Protein AF-A0A2N9MBF8-F1 (afdb_monomer_lite)

Foldseek 3Di:
DKFWAAKDFLVPDAAFDKGKTFACAFAADPVRHGPGHGRWIWMWTWRGWAFDPDPQTKIKTKIATAFTDDPNDTFGKFWAAPVVVVVVVPPDDDPPPDQDPVSGSIDIDMATDDRGMRHGGDDDDINMDTD

pLDDT: mean 77.76, std 14.51, range [37.88, 94.19]

Secondary structure (DSSP, 8-state):
-EEESS-EETTT--TT-EEEEEESS-EE-TTS-EEE-TT-EEEEEEEEEEEE-SSSPEEEEEEEEEEEEETTEEEEEEEE--HHHHHHTTTS--------TT-TT-EEEEEESTT-EE-TT-EE--EEEE-

Sequence (131 aa):
MFELTPPIAADTAAGGDPFAGRLATAIRDRKGKVVAPAHAPVEGRLLRVEVRRTAPLAATLVLKLRTVEIGGVPVPLTADRDWRKLLSQRKGQVEIPMSFPWERNSGVFRVQGEHAVMKAGSQSDWITEAQ

Radius of gyration: 14.96 Å; chains: 1; bounding box: 35×33×42 Å

Structure (mmCIF, N/CA/C/O backbone):
data_AF-A0A2N9MBF8-F1
#
_entry.id   AF-A0A2N9MBF8-F1
#
loop_
_atom_site.group_PDB
_atom_site.id
_atom_site.type_symbol
_atom_site.label_atom_id
_atom_site.label_alt_id
_atom_site.label_comp_id
_atom_site.label_asym_id
_atom_site.label_entity_id
_atom_site.label_seq_id
_atom_site.pdbx_PDB_ins_code
_atom_site.Cartn_x
_atom_site.Cartn_y
_atom_site.Cartn_z
_atom_site.occupancy
_atom_site.B_iso_or_equiv
_atom_site.auth_seq_id
_atom_site.auth_comp_id
_atom_site.auth_asym_id
_atom_site.auth_atom_id
_atom_site.pdbx_PDB_model_num
ATOM 1 N N . MET A 1 1 ? -4.258 9.805 4.938 1.00 71.81 1 MET A N 1
ATOM 2 C CA . MET A 1 1 ? -2.955 9.745 4.241 1.00 71.81 1 MET A CA 1
ATOM 3 C C . MET A 1 1 ? -2.246 8.455 4.631 1.00 71.81 1 MET A C 1
ATOM 5 O O . MET A 1 1 ? -2.272 8.104 5.806 1.00 71.81 1 MET A O 1
ATOM 9 N N . PHE A 1 2 ? -1.688 7.729 3.663 1.00 81.31 2 PHE A N 1
ATOM 10 C CA . PHE A 1 2 ? -0.989 6.447 3.849 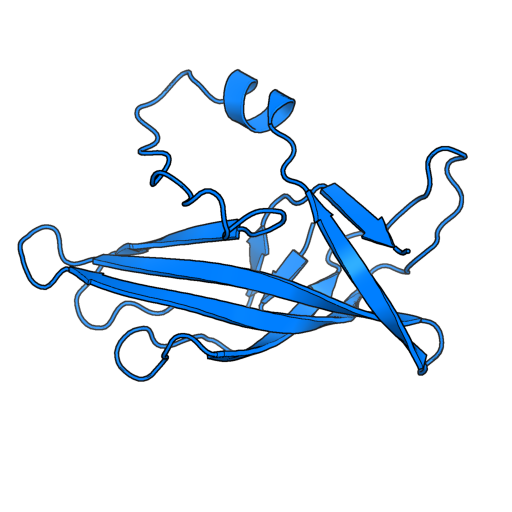1.00 81.31 2 PHE A CA 1
ATOM 11 C C . PHE A 1 2 ? 0.499 6.614 3.538 1.00 81.31 2 PHE A C 1
ATOM 13 O O . PHE A 1 2 ? 0.846 7.357 2.618 1.00 81.31 2 PHE A O 1
ATOM 20 N N . GLU A 1 3 ? 1.348 5.909 4.278 1.00 86.81 3 GLU A N 1
ATOM 21 C CA . GLU A 1 3 ? 2.798 5.890 4.117 1.00 86.81 3 GLU A CA 1
ATOM 22 C C . GLU A 1 3 ? 3.295 4.453 3.941 1.00 86.81 3 GLU A C 1
ATOM 24 O O . GLU A 1 3 ? 3.016 3.585 4.768 1.00 86.81 3 GLU A O 1
ATOM 29 N N . LEU A 1 4 ? 4.043 4.207 2.867 1.00 88.44 4 LEU A N 1
ATOM 30 C CA . LEU A 1 4 ? 4.637 2.904 2.579 1.00 88.44 4 LEU A CA 1
ATOM 31 C C . LEU A 1 4 ? 5.787 2.595 3.558 1.00 88.44 4 LEU A C 1
ATOM 33 O O . LEU A 1 4 ? 6.641 3.456 3.770 1.00 88.44 4 LEU A O 1
ATOM 37 N N . THR A 1 5 ? 5.848 1.382 4.120 1.00 89.81 5 THR A N 1
ATOM 38 C CA . THR A 1 5 ? 6.913 0.995 5.067 1.00 89.81 5 THR A CA 1
ATOM 39 C C . THR A 1 5 ? 8.087 0.290 4.366 1.00 89.81 5 THR A C 1
ATOM 41 O O . THR A 1 5 ? 9.138 0.921 4.269 1.00 89.81 5 THR A O 1
ATOM 44 N N . PRO A 1 6 ? 7.980 -0.936 3.810 1.00 89.94 6 PRO A N 1
ATOM 45 C CA . PRO A 1 6 ? 9.002 -1.464 2.905 1.00 89.94 6 PRO A CA 1
ATOM 46 C C . PRO A 1 6 ? 8.987 -0.779 1.534 1.00 89.94 6 PRO A C 1
ATOM 48 O O . PRO A 1 6 ? 7.910 -0.507 1.007 1.00 89.94 6 PRO A O 1
ATOM 51 N N . PRO A 1 7 ? 10.148 -0.565 0.893 1.00 90.56 7 PRO A N 1
ATOM 52 C CA . PRO A 1 7 ? 10.173 -0.158 -0.506 1.00 90.56 7 PRO A CA 1
ATOM 53 C C . PRO A 1 7 ? 9.606 -1.258 -1.419 1.00 90.56 7 PRO A C 1
ATOM 55 O O . PRO A 1 7 ? 9.715 -2.445 -1.118 1.00 90.56 7 PRO A O 1
ATOM 58 N N . ILE A 1 8 ? 9.060 -0.861 -2.569 1.00 89.75 8 ILE A N 1
ATOM 59 C CA . ILE A 1 8 ? 8.608 -1.777 -3.625 1.00 89.75 8 ILE A CA 1
ATOM 60 C C . ILE A 1 8 ? 9.505 -1.580 -4.847 1.00 89.75 8 ILE A C 1
ATOM 62 O O . ILE A 1 8 ? 9.472 -0.519 -5.476 1.00 89.75 8 ILE A O 1
ATOM 66 N N . ALA A 1 9 ? 10.295 -2.598 -5.186 1.00 92.06 9 ALA A N 1
ATOM 67 C CA . ALA A 1 9 ? 11.093 -2.625 -6.408 1.00 92.06 9 ALA A CA 1
ATOM 68 C C . ALA A 1 9 ? 10.243 -3.145 -7.574 1.00 92.06 9 ALA A C 1
ATOM 70 O O . ALA A 1 9 ? 9.790 -4.288 -7.556 1.00 92.06 9 ALA A O 1
ATOM 71 N N . ALA A 1 10 ? 10.011 -2.309 -8.588 1.00 87.50 10 ALA A N 1
ATOM 72 C CA . ALA A 1 10 ? 9.090 -2.636 -9.676 1.00 87.50 10 ALA A CA 1
ATOM 73 C C . ALA A 1 10 ? 9.593 -3.755 -10.603 1.00 87.50 10 ALA A C 1
ATOM 75 O O . ALA A 1 10 ? 8.789 -4.363 -11.299 1.00 87.50 10 ALA A O 1
ATOM 76 N N . ASP A 1 11 ? 10.896 -4.039 -10.610 1.00 87.50 11 ASP A N 1
ATOM 77 C CA . ASP A 1 11 ? 11.468 -5.105 -11.443 1.00 87.50 11 ASP A CA 1
ATOM 78 C C . ASP A 1 11 ? 11.202 -6.505 -10.899 1.00 87.50 11 ASP A C 1
ATOM 80 O O . ASP A 1 11 ? 11.219 -7.476 -11.653 1.00 87.50 11 ASP A O 1
ATOM 84 N N . THR A 1 12 ? 11.000 -6.611 -9.586 1.00 90.31 12 THR A N 1
ATOM 85 C CA . THR A 1 12 ? 10.789 -7.887 -8.897 1.00 90.31 12 THR A CA 1
ATOM 86 C C . THR A 1 12 ? 9.355 -8.050 -8.421 1.00 90.31 12 THR A C 1
ATOM 88 O O . THR A 1 12 ? 8.920 -9.175 -8.208 1.00 90.31 12 THR A O 1
ATOM 91 N N . ALA A 1 13 ? 8.636 -6.944 -8.228 1.00 91.06 13 ALA A N 1
ATOM 92 C CA . ALA A 1 13 ? 7.253 -6.965 -7.787 1.00 91.06 13 ALA A CA 1
ATOM 93 C C . ALA A 1 13 ? 6.303 -7.393 -8.913 1.00 91.06 13 ALA A C 1
ATOM 95 O O . ALA A 1 13 ? 6.463 -7.019 -10.076 1.00 91.06 13 ALA A O 1
ATOM 96 N N . ALA A 1 14 ? 5.251 -8.108 -8.541 1.00 90.94 14 ALA A N 1
ATOM 97 C CA . ALA A 1 14 ? 4.202 -8.572 -9.429 1.00 90.94 14 ALA A CA 1
ATOM 98 C C . ALA A 1 14 ? 2.803 -8.247 -8.885 1.00 90.94 14 ALA A C 1
ATOM 100 O O . ALA A 1 14 ? 2.593 -7.919 -7.714 1.00 90.94 14 ALA A O 1
ATOM 101 N N . GLY A 1 15 ? 1.802 -8.341 -9.765 1.00 89.31 15 GLY A N 1
ATOM 102 C CA . GLY A 1 15 ? 0.406 -8.312 -9.340 1.00 89.31 15 GLY A CA 1
ATOM 103 C C . GLY A 1 15 ? 0.114 -9.480 -8.393 1.00 89.31 15 GLY A C 1
ATOM 104 O O . GLY A 1 15 ? 0.399 -10.630 -8.708 1.00 89.31 15 GLY A O 1
ATOM 105 N N . GLY A 1 16 ? -0.474 -9.176 -7.241 1.00 89.88 16 GLY A N 1
ATOM 106 C CA . GLY A 1 16 ? -0.781 -10.117 -6.168 1.00 89.88 16 GLY A CA 1
ATOM 107 C C . GLY A 1 16 ? 0.130 -9.986 -4.950 1.00 89.88 16 GLY A C 1
ATOM 108 O O . GLY A 1 16 ? -0.303 -10.386 -3.861 1.00 89.88 16 GLY A O 1
ATOM 109 N N . ASP A 1 17 ? 1.318 -9.396 -5.106 1.00 93.06 17 ASP A N 1
ATOM 110 C CA . ASP A 1 17 ? 2.309 -9.276 -4.037 1.00 93.06 17 ASP A CA 1
ATOM 111 C C . ASP A 1 17 ? 1.777 -8.451 -2.859 1.00 93.06 17 ASP A C 1
ATOM 113 O O . ASP A 1 17 ? 1.059 -7.461 -3.063 1.00 93.06 17 ASP A O 1
ATOM 117 N N . PRO A 1 18 ? 2.095 -8.841 -1.613 1.00 94.19 18 PRO A N 1
ATOM 118 C CA . PRO A 1 18 ? 1.745 -8.054 -0.446 1.00 94.19 18 PRO A CA 1
ATOM 119 C C . PRO A 1 18 ? 2.616 -6.798 -0.359 1.00 94.19 18 PRO A C 1
ATOM 121 O O . PRO A 1 18 ? 3.785 -6.795 -0.735 1.00 94.19 18 PRO A O 1
ATOM 124 N N . PHE A 1 19 ? 2.056 -5.736 0.209 1.00 92.56 19 PHE A N 1
ATOM 125 C CA . PHE A 1 19 ? 2.840 -4.611 0.705 1.00 92.56 19 PHE A CA 1
ATOM 126 C C . PHE A 1 19 ? 2.322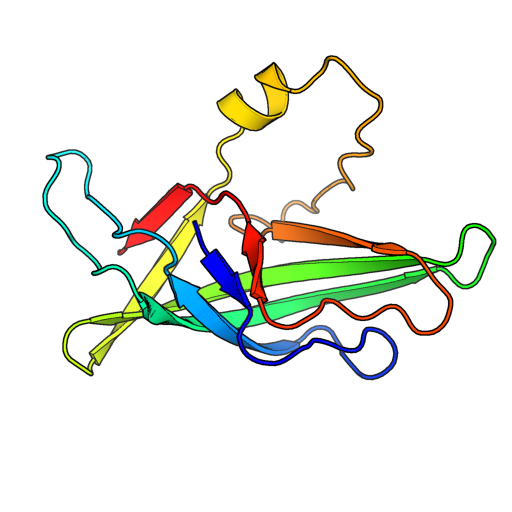 -4.180 2.071 1.00 92.56 19 PHE A C 1
ATOM 128 O O . PHE A 1 19 ? 1.153 -4.387 2.406 1.00 92.56 19 PHE A O 1
ATOM 135 N N . ALA A 1 20 ? 3.202 -3.544 2.833 1.00 93.12 20 ALA A N 1
ATOM 136 C CA . ALA A 1 20 ? 2.881 -2.987 4.132 1.00 93.12 20 ALA A CA 1
ATOM 137 C C . ALA A 1 20 ? 3.060 -1.470 4.123 1.00 93.12 20 ALA A C 1
ATOM 139 O O . ALA A 1 20 ? 3.859 -0.900 3.375 1.00 93.12 20 ALA A O 1
ATOM 140 N N . GLY A 1 21 ? 2.303 -0.813 4.983 1.00 90.94 21 GLY A N 1
ATOM 141 C CA . GLY A 1 21 ? 2.483 0.587 5.295 1.00 90.94 21 GLY A CA 1
ATOM 142 C C . GLY A 1 21 ? 1.834 0.938 6.612 1.00 90.94 21 GLY A C 1
ATOM 143 O O . GLY A 1 21 ? 1.539 0.081 7.444 1.00 90.94 21 GLY A O 1
ATOM 144 N N . ARG A 1 22 ? 1.615 2.229 6.800 1.00 90.75 22 ARG A N 1
ATOM 145 C CA . ARG A 1 22 ? 0.955 2.768 7.979 1.00 90.75 22 ARG A CA 1
ATOM 146 C C . ARG A 1 22 ? 0.115 3.975 7.622 1.00 90.75 22 ARG A C 1
ATOM 148 O O . ARG A 1 22 ? 0.385 4.687 6.653 1.00 90.75 22 ARG A O 1
ATOM 155 N N . LEU A 1 23 ? -0.892 4.247 8.436 1.00 87.25 23 LEU A N 1
ATOM 156 C CA . LEU A 1 23 ? -1.630 5.496 8.340 1.00 87.25 23 LEU A CA 1
ATOM 157 C C . LEU A 1 23 ? -0.737 6.661 8.778 1.00 87.25 23 LEU A C 1
ATOM 159 O O . LEU A 1 23 ? -0.259 6.693 9.903 1.00 87.25 23 LEU A O 1
ATOM 163 N N . ALA A 1 24 ? -0.529 7.657 7.926 1.00 83.69 24 ALA A N 1
ATOM 164 C CA . ALA A 1 24 ? 0.117 8.905 8.334 1.00 83.69 24 ALA A CA 1
ATOM 165 C C . ALA A 1 24 ? -0.841 9.793 9.152 1.00 83.69 24 ALA A C 1
ATOM 167 O O . ALA A 1 24 ? -0.412 10.588 9.981 1.00 83.69 24 ALA A O 1
ATOM 168 N N . THR A 1 25 ? -2.153 9.644 8.946 1.00 82.75 25 THR A N 1
ATOM 169 C CA . THR A 1 25 ? -3.200 10.393 9.657 1.00 82.75 25 THR A CA 1
ATOM 170 C C . THR A 1 25 ? -4.311 9.457 10.111 1.00 82.75 25 THR A C 1
ATOM 172 O O . THR A 1 25 ? -4.645 8.518 9.392 1.00 82.75 25 THR A O 1
ATOM 175 N N . ALA A 1 26 ? -4.940 9.756 11.248 1.00 82.69 26 ALA A N 1
ATOM 176 C CA . ALA A 1 26 ? -6.087 8.993 11.731 1.00 82.69 26 ALA A CA 1
ATOM 177 C C . ALA A 1 26 ? -7.246 9.002 10.719 1.00 82.69 26 ALA A C 1
ATOM 179 O O . ALA A 1 26 ? -7.539 10.037 10.111 1.00 82.69 26 ALA A O 1
ATOM 180 N N . ILE A 1 27 ? -7.924 7.864 10.580 1.00 77.75 27 ILE A N 1
ATOM 181 C CA . ILE A 1 27 ? -9.172 7.749 9.826 1.00 77.75 27 ILE A CA 1
ATOM 182 C C . ILE A 1 27 ? -10.317 8.124 10.748 1.00 77.75 27 ILE A C 1
ATOM 184 O O . ILE A 1 27 ? -10.393 7.656 11.887 1.00 77.75 27 ILE A O 1
ATOM 188 N N . ARG A 1 28 ? -11.224 8.954 10.241 1.00 76.56 28 ARG A N 1
ATOM 189 C CA . ARG A 1 28 ? -12.437 9.356 10.946 1.00 76.56 28 ARG A CA 1
ATOM 190 C C . ARG A 1 28 ? -13.658 8.959 10.129 1.00 76.56 28 ARG A C 1
ATOM 192 O O . ARG A 1 28 ? -13.622 9.054 8.906 1.00 76.56 28 ARG A O 1
ATOM 199 N N . ASP A 1 29 ? -14.714 8.520 10.803 1.00 70.81 29 ASP A N 1
ATOM 200 C CA . ASP A 1 29 ? -16.007 8.287 10.166 1.00 70.81 29 ASP A CA 1
ATOM 201 C C . ASP A 1 29 ? -16.696 9.614 9.790 1.00 70.81 29 ASP A C 1
ATOM 203 O O . ASP A 1 29 ? -16.226 10.714 10.098 1.00 70.81 29 ASP A O 1
ATOM 207 N N . ARG A 1 30 ? -17.872 9.516 9.160 1.00 69.56 30 ARG A N 1
ATOM 208 C CA . ARG A 1 30 ? -18.693 10.680 8.788 1.00 69.56 30 ARG A CA 1
ATOM 209 C C . ARG A 1 30 ? -19.160 11.515 9.990 1.00 69.56 30 ARG A C 1
ATOM 211 O O . ARG A 1 30 ? -19.518 12.676 9.815 1.00 69.56 30 ARG A O 1
ATOM 218 N N . LYS A 1 31 ? -19.168 10.943 11.198 1.00 75.06 31 LYS A N 1
ATOM 219 C CA . LYS A 1 31 ? -19.512 11.619 12.458 1.00 75.06 31 LYS A CA 1
ATOM 220 C C . LYS A 1 31 ? -18.282 12.254 13.124 1.00 75.06 31 LYS A C 1
ATOM 222 O O . LYS A 1 31 ? -18.413 12.856 14.185 1.00 75.06 31 LYS A O 1
ATOM 227 N N . GLY A 1 32 ? -17.099 12.139 12.514 1.00 72.12 32 GLY A N 1
ATOM 228 C CA . GLY A 1 32 ? -15.837 12.660 13.033 1.00 72.12 32 GLY A CA 1
ATOM 229 C C . GLY A 1 32 ? -15.176 11.773 14.092 1.00 72.12 32 GLY A C 1
ATOM 230 O O . GLY A 1 32 ? -14.126 12.149 14.616 1.00 72.12 32 GLY A O 1
ATOM 231 N N . LYS A 1 33 ? -15.741 10.600 14.401 1.00 77.12 33 LYS A N 1
ATOM 232 C CA . LYS A 1 33 ? -15.161 9.644 15.349 1.00 77.12 33 LYS A CA 1
ATOM 233 C C . LYS A 1 33 ? -13.947 8.979 14.712 1.00 77.12 33 LYS A C 1
ATOM 235 O O . LYS A 1 33 ? -14.019 8.511 13.580 1.00 77.12 33 LYS A O 1
ATOM 240 N N . VAL A 1 34 ? -12.838 8.905 15.446 1.00 80.38 34 VAL A N 1
ATOM 241 C CA . VAL A 1 34 ? -11.653 8.159 15.002 1.00 80.38 34 VAL A CA 1
ATOM 242 C C . VAL A 1 34 ? -11.995 6.671 14.947 1.00 80.38 34 VAL A C 1
ATOM 244 O O . VAL A 1 34 ? -12.328 6.077 15.971 1.00 80.38 34 VAL A O 1
ATOM 247 N N . VAL A 1 35 ? -11.921 6.091 13.750 1.00 80.94 35 VAL A N 1
ATOM 248 C CA . VAL A 1 35 ? -12.144 4.657 13.508 1.00 80.94 35 VAL A CA 1
ATOM 249 C C . VAL A 1 35 ? -10.834 3.891 13.383 1.00 80.94 35 VAL A C 1
ATOM 251 O O . VAL A 1 35 ? -10.771 2.750 13.812 1.00 80.94 35 VAL A O 1
ATOM 254 N N . ALA A 1 36 ? -9.768 4.528 12.891 1.00 84.06 36 ALA A N 1
ATOM 255 C CA . ALA A 1 36 ? -8.419 3.971 12.922 1.00 84.06 36 ALA A CA 1
ATOM 256 C C . ALA A 1 36 ? -7.415 5.059 13.330 1.00 84.06 36 ALA A C 1
ATOM 258 O O . ALA A 1 36 ? -7.478 6.173 12.794 1.00 84.06 36 ALA A O 1
ATOM 259 N N . PRO A 1 37 ? -6.505 4.788 14.279 1.00 87.81 37 PRO A N 1
ATOM 260 C CA . PRO A 1 37 ? -5.562 5.790 14.756 1.00 87.81 37 PRO A CA 1
ATOM 261 C C . PRO A 1 37 ? -4.500 6.126 13.701 1.00 87.81 37 PRO A C 1
ATOM 263 O O . PRO A 1 37 ? -4.253 5.373 12.760 1.00 87.81 37 PRO A O 1
ATOM 266 N N . ALA A 1 38 ? -3.841 7.274 13.868 1.00 88.19 38 ALA A N 1
ATOM 267 C CA . ALA A 1 38 ? -2.620 7.548 13.119 1.00 88.19 38 ALA A CA 1
ATOM 268 C C . ALA A 1 38 ? -1.552 6.500 13.472 1.00 88.19 38 ALA A C 1
ATOM 270 O O . ALA A 1 38 ? -1.546 5.951 14.571 1.00 88.19 38 ALA A O 1
ATOM 271 N N . HIS A 1 39 ? -0.658 6.233 12.529 1.00 90.62 39 HIS A N 1
ATOM 272 C CA . HIS A 1 39 ? 0.391 5.214 12.582 1.00 90.62 39 HIS A CA 1
ATOM 273 C C . HIS A 1 39 ? -0.096 3.766 12.675 1.00 90.62 39 HIS A C 1
ATOM 275 O O . HIS A 1 39 ? 0.742 2.875 12.793 1.00 90.62 39 HIS A O 1
ATOM 281 N N . ALA A 1 40 ? -1.405 3.515 12.555 1.00 90.31 40 ALA A N 1
ATOM 282 C CA . ALA A 1 40 ? -1.924 2.156 12.485 1.00 90.31 40 ALA A CA 1
ATOM 283 C C . ALA A 1 40 ? -1.285 1.397 11.308 1.00 90.31 40 ALA A C 1
ATOM 285 O O . ALA A 1 40 ? -1.252 1.950 10.197 1.00 90.31 40 ALA A O 1
ATOM 286 N N . PRO A 1 41 ? -0.792 0.166 11.529 1.00 92.81 41 PRO A N 1
ATOM 287 C CA . PRO A 1 41 ? -0.329 -0.712 10.464 1.00 92.81 41 PRO A CA 1
ATOM 288 C C . PRO A 1 41 ? -1.425 -0.959 9.432 1.00 92.81 41 PRO A C 1
ATOM 290 O O . PRO A 1 41 ? -2.598 -1.119 9.769 1.00 92.81 41 PRO A O 1
ATOM 293 N N . VAL A 1 42 ? -1.035 -0.970 8.164 1.00 91.12 42 VAL A N 1
ATOM 294 C CA . VAL A 1 42 ? -1.926 -1.219 7.035 1.00 91.12 42 VAL A CA 1
ATOM 295 C C . VAL A 1 42 ? -1.276 -2.240 6.125 1.00 91.12 42 VAL A C 1
ATOM 297 O O . VAL A 1 42 ? -0.119 -2.081 5.735 1.00 91.12 42 VAL A O 1
ATOM 300 N N . GLU A 1 43 ? -2.047 -3.240 5.723 1.00 93.50 43 GLU A N 1
ATOM 301 C CA . GLU A 1 43 ? -1.632 -4.201 4.712 1.00 93.50 43 GLU A CA 1
ATOM 302 C C . GLU A 1 43 ? -2.424 -3.998 3.426 1.00 93.50 43 GLU A C 1
ATOM 304 O O . GLU A 1 43 ? -3.596 -3.597 3.412 1.00 93.50 43 GLU A O 1
ATOM 309 N N . GLY A 1 44 ? -1.775 -4.297 2.310 1.00 92.06 44 GLY A N 1
ATOM 310 C CA . GLY A 1 44 ? -2.375 -4.221 0.996 1.00 92.06 44 GLY A CA 1
ATOM 311 C C . GLY A 1 44 ? -1.764 -5.219 0.031 1.00 92.06 44 GLY A C 1
ATOM 312 O O . GLY A 1 44 ? -0.890 -6.014 0.374 1.00 92.06 44 GLY A O 1
ATOM 313 N N . ARG A 1 45 ? -2.260 -5.188 -1.204 1.00 94.00 45 ARG A N 1
ATOM 314 C CA . ARG A 1 45 ? -1.697 -5.960 -2.310 1.00 94.00 45 ARG A CA 1
ATOM 315 C C . ARG A 1 45 ? -1.536 -5.120 -3.557 1.00 94.00 45 ARG A C 1
ATOM 317 O O . ARG A 1 45 ? -2.386 -4.276 -3.859 1.00 94.00 45 ARG A O 1
ATOM 324 N N . LEU A 1 46 ? -0.471 -5.389 -4.298 1.00 91.50 46 LEU A N 1
ATOM 325 C CA . LEU A 1 46 ? -0.324 -4.896 -5.654 1.00 91.50 46 LEU A CA 1
ATOM 326 C C . LEU A 1 46 ? -1.395 -5.559 -6.523 1.00 91.50 46 LEU A C 1
ATOM 328 O O . LEU A 1 46 ? -1.546 -6.774 -6.528 1.00 91.50 46 LEU A O 1
ATOM 332 N N . LEU A 1 47 ? -2.186 -4.766 -7.233 1.00 90.25 47 LEU A N 1
ATOM 333 C CA . LEU A 1 47 ? -3.103 -5.263 -8.257 1.00 90.25 47 LEU A CA 1
ATOM 334 C C . LEU A 1 47 ? -2.391 -5.409 -9.596 1.00 90.25 47 LEU A C 1
ATOM 336 O O . LEU A 1 47 ? -2.700 -6.317 -10.361 1.00 90.25 47 LEU A O 1
ATOM 340 N N . ARG A 1 48 ? -1.447 -4.508 -9.874 1.00 88.94 48 ARG A N 1
ATOM 341 C CA . ARG A 1 48 ? -0.712 -4.463 -11.132 1.00 88.94 48 ARG A CA 1
ATOM 342 C C . ARG A 1 48 ? 0.645 -3.804 -10.945 1.00 88.94 48 ARG A C 1
ATOM 344 O O . ARG A 1 48 ? 0.771 -2.818 -10.220 1.00 88.94 48 ARG A O 1
ATOM 351 N N . VAL A 1 49 ? 1.619 -4.341 -11.666 1.00 88.94 49 VAL A N 1
ATOM 352 C CA . VAL A 1 49 ? 2.939 -3.757 -11.889 1.00 88.94 49 VAL A CA 1
ATOM 353 C C . VAL A 1 49 ? 3.154 -3.743 -13.396 1.00 88.94 49 VAL A C 1
ATOM 355 O O . VAL A 1 49 ? 3.064 -4.779 -14.046 1.00 88.94 49 VAL A O 1
ATOM 358 N N . GLU A 1 50 ? 3.372 -2.566 -13.967 1.00 88.31 50 GLU A N 1
ATOM 359 C CA . GLU A 1 50 ? 3.631 -2.393 -15.396 1.00 88.31 50 GLU A CA 1
ATOM 360 C C . GLU A 1 50 ? 4.940 -1.635 -15.566 1.00 88.31 50 GLU A C 1
ATOM 362 O O . GLU A 1 50 ? 5.012 -0.448 -15.255 1.00 88.31 50 GLU A O 1
ATOM 367 N N . VAL A 1 51 ? 5.970 -2.312 -16.068 1.00 86.69 51 VAL A N 1
ATOM 368 C CA . VAL A 1 51 ? 7.277 -1.707 -16.333 1.00 86.69 51 VAL A CA 1
ATOM 369 C C . VAL A 1 51 ? 7.361 -1.321 -17.806 1.00 86.69 51 VAL A C 1
ATOM 371 O O . VAL A 1 51 ? 7.305 -2.169 -18.696 1.00 86.69 51 VAL A O 1
ATOM 374 N N . ARG A 1 52 ? 7.529 -0.028 -18.078 1.00 82.69 52 ARG A N 1
ATOM 375 C CA . ARG A 1 52 ? 7.838 0.503 -19.404 1.00 82.69 52 ARG A CA 1
ATOM 376 C C . ARG A 1 52 ? 9.342 0.526 -19.599 1.00 82.69 52 ARG A C 1
ATOM 378 O O . ARG A 1 52 ? 10.051 1.303 -18.966 1.00 82.69 52 ARG A O 1
ATOM 385 N N . ARG A 1 53 ? 9.801 -0.318 -20.521 1.00 82.25 53 ARG A N 1
ATOM 386 C CA . ARG A 1 53 ? 11.209 -0.421 -20.935 1.00 82.25 53 ARG A CA 1
ATOM 387 C C . ARG A 1 53 ? 11.566 0.471 -22.128 1.00 82.25 53 ARG A C 1
ATOM 389 O O . AR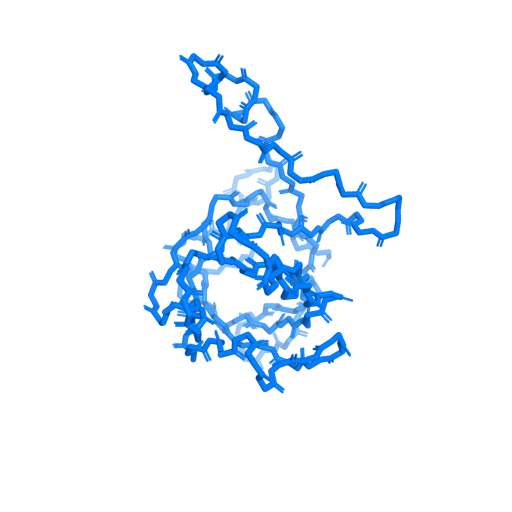G A 1 53 ? 12.707 0.491 -22.566 1.00 82.25 53 ARG A O 1
ATOM 396 N N . THR A 1 54 ? 10.597 1.214 -22.654 1.00 79.31 54 THR A N 1
ATOM 397 C CA . THR A 1 54 ? 10.794 2.223 -23.702 1.00 79.31 54 THR A CA 1
ATOM 398 C C . THR A 1 54 ? 10.785 3.614 -23.088 1.00 79.31 54 THR A C 1
ATOM 400 O O . THR A 1 54 ? 9.969 3.877 -22.205 1.00 79.31 54 THR A O 1
ATOM 403 N N . ALA A 1 55 ? 11.645 4.510 -23.575 1.00 78.25 55 ALA A N 1
ATOM 404 C CA . ALA A 1 55 ? 11.765 5.861 -23.041 1.00 78.25 55 ALA A CA 1
ATOM 405 C C . ALA A 1 55 ? 10.412 6.622 -23.051 1.00 78.25 55 ALA A C 1
ATOM 407 O O . ALA A 1 55 ? 9.718 6.606 -24.070 1.00 78.25 55 ALA A O 1
ATOM 408 N N . PRO A 1 56 ? 10.040 7.304 -21.948 1.00 74.25 56 PRO A N 1
ATOM 409 C CA . PRO A 1 56 ? 10.756 7.347 -20.673 1.00 74.25 56 PRO A CA 1
ATOM 410 C C . PRO A 1 56 ? 10.577 6.050 -19.863 1.00 74.25 56 PRO A C 1
ATOM 412 O O . PRO A 1 56 ? 9.451 5.586 -19.663 1.00 74.25 56 PRO A O 1
ATOM 415 N N . LEU A 1 57 ? 11.693 5.515 -19.352 1.00 83.69 57 LEU A N 1
ATOM 416 C CA . LEU A 1 57 ? 11.696 4.358 -18.455 1.00 83.69 57 LEU A CA 1
ATOM 417 C C . LEU A 1 57 ? 10.909 4.687 -17.187 1.00 83.69 57 LEU A C 1
ATOM 419 O O . LEU A 1 57 ? 11.186 5.675 -16.498 1.00 83.69 57 LEU A O 1
ATOM 423 N N . ALA A 1 58 ? 9.893 3.882 -16.906 1.00 84.56 58 ALA A N 1
ATOM 424 C CA . ALA A 1 58 ? 9.023 4.081 -15.759 1.00 84.56 58 ALA A CA 1
ATOM 425 C C . ALA A 1 58 ? 8.314 2.783 -15.393 1.00 84.56 58 ALA A C 1
ATOM 427 O O . ALA A 1 58 ? 8.083 1.938 -16.253 1.00 84.56 58 ALA A O 1
ATOM 428 N N . ALA A 1 59 ? 7.868 2.673 -14.149 1.00 86.00 59 ALA A N 1
ATOM 429 C CA . ALA A 1 59 ? 6.911 1.659 -13.750 1.00 86.00 59 ALA A CA 1
ATOM 430 C C . ALA A 1 59 ? 5.628 2.286 -13.204 1.00 86.00 59 ALA A C 1
ATOM 432 O O . ALA A 1 59 ? 5.642 3.340 -12.566 1.00 86.00 59 ALA A O 1
ATOM 433 N N . THR A 1 60 ? 4.509 1.622 -13.473 1.00 87.12 60 THR A N 1
ATOM 434 C CA . THR A 1 60 ? 3.203 1.922 -12.893 1.00 87.12 60 THR A CA 1
ATOM 435 C C . THR A 1 60 ? 2.858 0.833 -11.891 1.00 87.12 60 THR A C 1
ATOM 437 O O . THR A 1 60 ? 2.775 -0.340 -12.252 1.00 87.12 60 THR A O 1
ATOM 440 N N . LEU A 1 61 ? 2.647 1.225 -10.640 1.00 86.56 61 LEU A N 1
ATOM 441 C CA . LEU A 1 61 ? 2.251 0.351 -9.545 1.00 86.56 61 LEU A CA 1
ATOM 442 C C . LEU A 1 61 ? 0.812 0.671 -9.158 1.00 86.56 61 LEU A C 1
ATOM 444 O O . LEU A 1 61 ? 0.482 1.825 -8.882 1.00 86.56 61 LEU A O 1
ATOM 448 N N . VAL A 1 62 ? -0.045 -0.342 -9.120 1.00 87.94 62 VAL A N 1
ATOM 449 C CA . VAL A 1 62 ? -1.423 -0.214 -8.644 1.00 87.94 62 VAL A CA 1
ATOM 450 C C . VAL A 1 62 ? -1.533 -0.925 -7.314 1.00 87.94 62 VAL A C 1
ATOM 452 O O . VAL A 1 62 ? -1.406 -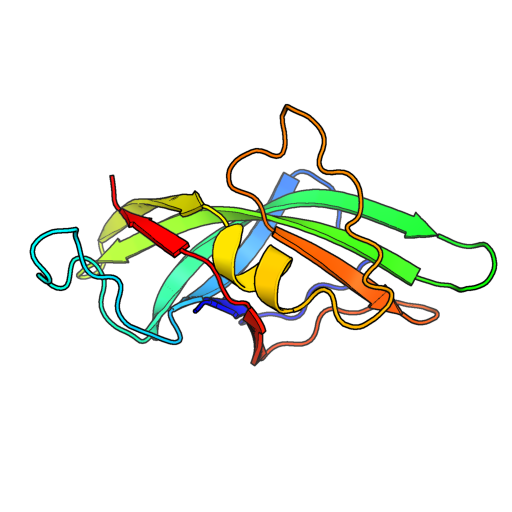2.142 -7.250 1.00 87.94 62 VAL A O 1
ATOM 455 N N . LEU A 1 63 ? -1.757 -0.170 -6.249 1.00 87.44 63 LEU A N 1
ATOM 456 C CA . LEU A 1 63 ? -1.802 -0.662 -4.878 1.00 87.44 63 LEU A CA 1
ATOM 457 C C . LEU A 1 63 ? -3.248 -0.660 -4.390 1.00 87.44 63 LEU A C 1
ATOM 459 O O . LEU A 1 63 ? -3.979 0.297 -4.630 1.00 87.44 63 LEU A O 1
ATOM 463 N N . LYS A 1 64 ? -3.665 -1.699 -3.667 1.00 88.81 64 LYS A N 1
ATOM 464 C CA . LYS A 1 64 ? -4.967 -1.757 -2.995 1.00 88.81 64 LYS A CA 1
ATOM 465 C C . LYS A 1 64 ? -4.787 -2.073 -1.520 1.00 88.81 64 LYS A C 1
ATOM 467 O O . LYS A 1 64 ? -4.254 -3.131 -1.186 1.00 88.81 64 LYS A O 1
ATOM 472 N N . LEU A 1 65 ? -5.256 -1.171 -0.658 1.00 88.50 65 LEU A N 1
ATOM 473 C CA . LEU A 1 65 ? -5.320 -1.424 0.782 1.00 88.50 65 LEU A CA 1
ATOM 474 C C . LEU A 1 65 ? -6.347 -2.533 1.055 1.00 88.50 65 LEU A C 1
ATOM 476 O O . LEU A 1 65 ? -7.346 -2.653 0.341 1.00 88.50 65 LEU A O 1
ATOM 480 N N . ARG A 1 66 ? -6.059 -3.380 2.042 1.00 90.06 66 ARG A N 1
ATOM 481 C CA . ARG A 1 66 ? -6.879 -4.540 2.415 1.00 90.06 66 ARG A CA 1
ATOM 482 C C . ARG A 1 66 ? -7.369 -4.413 3.843 1.00 90.06 66 ARG A C 1
ATOM 484 O O . ARG A 1 66 ? -8.564 -4.548 4.087 1.00 90.06 66 ARG A O 1
ATOM 491 N N . THR A 1 67 ? -6.449 -4.167 4.764 1.00 91.25 67 THR A N 1
ATOM 492 C CA . THR A 1 67 ? -6.723 -4.165 6.198 1.00 91.25 67 THR A CA 1
ATOM 493 C C . THR A 1 67 ? -5.960 -3.046 6.884 1.00 91.25 67 THR A C 1
ATOM 495 O O . THR A 1 67 ? -4.900 -2.617 6.429 1.00 91.25 67 THR A O 1
ATOM 498 N N . VAL A 1 68 ? -6.518 -2.576 7.991 1.00 91.31 68 VAL A N 1
ATOM 499 C CA . VAL A 1 68 ? -5.848 -1.718 8.965 1.00 91.31 68 VAL A CA 1
ATOM 500 C C . VAL A 1 68 ? -5.917 -2.392 10.324 1.00 91.31 68 VAL A C 1
ATOM 502 O O . VAL A 1 68 ? -6.953 -2.945 10.686 1.00 91.31 68 VAL A O 1
ATOM 505 N N . GLU A 1 69 ? -4.833 -2.354 11.085 1.00 91.50 69 GLU A N 1
ATOM 506 C CA . GLU A 1 69 ? -4.857 -2.847 12.456 1.00 91.50 69 GLU A CA 1
ATOM 507 C C . GLU A 1 69 ? -5.477 -1.820 13.406 1.00 91.50 69 GLU A C 1
ATOM 509 O O . GLU A 1 69 ? -5.038 -0.672 13.502 1.00 91.50 69 GLU A O 1
ATOM 514 N N . ILE A 1 70 ? -6.493 -2.245 14.154 1.00 88.94 70 ILE A N 1
ATOM 515 C CA . ILE A 1 70 ? -7.160 -1.451 15.185 1.00 88.94 70 ILE A CA 1
ATOM 516 C C . ILE A 1 70 ? -7.090 -2.241 16.487 1.00 88.94 70 ILE A C 1
ATOM 518 O O . ILE A 1 70 ? -7.679 -3.311 16.608 1.00 88.94 70 ILE A O 1
ATOM 522 N N . GLY A 1 71 ? -6.335 -1.732 17.465 1.00 86.50 71 GLY A N 1
ATOM 523 C CA . GLY A 1 71 ? -6.162 -2.417 18.752 1.00 86.50 71 GLY A CA 1
ATOM 524 C C . GLY A 1 71 ? -5.539 -3.814 18.629 1.00 86.50 71 GLY A C 1
ATOM 525 O O . GLY A 1 71 ? -5.895 -4.699 19.398 1.00 86.50 71 GLY A O 1
ATOM 526 N N . GLY A 1 72 ? -4.656 -4.025 17.644 1.00 87.88 72 GLY A N 1
ATOM 527 C CA . GLY A 1 72 ? -4.032 -5.325 17.357 1.00 87.88 72 GLY A CA 1
ATOM 528 C C . GLY A 1 72 ? -4.910 -6.297 16.561 1.00 87.88 72 GLY A C 1
ATOM 529 O O . GLY A 1 72 ? -4.521 -7.443 16.367 1.00 87.88 72 GLY A O 1
ATOM 530 N N . VAL A 1 73 ? -6.088 -5.862 16.100 1.00 89.69 73 VAL A N 1
ATOM 531 C CA . VAL A 1 73 ? -6.995 -6.675 15.280 1.00 89.69 73 VAL A CA 1
ATOM 532 C C . VAL A 1 73 ? -7.008 -6.146 13.843 1.00 89.69 73 VAL A C 1
ATOM 534 O O . VAL A 1 73 ? -7.253 -4.953 13.651 1.00 89.69 73 VAL A O 1
ATOM 537 N N . PRO A 1 74 ? -6.785 -6.991 12.819 1.00 89.38 74 PRO A N 1
ATOM 538 C CA . PRO A 1 74 ? -6.895 -6.576 11.427 1.00 89.38 74 PRO A CA 1
ATOM 539 C C . PRO A 1 74 ? -8.366 -6.379 11.042 1.00 89.38 74 PRO A C 1
ATOM 541 O O . PRO A 1 74 ? -9.173 -7.306 11.093 1.00 89.38 74 PRO A O 1
ATOM 544 N N . VAL A 1 75 ? -8.708 -5.164 10.621 1.00 88.88 75 VAL A N 1
ATOM 545 C CA . VAL A 1 75 ? -10.056 -4.773 10.195 1.00 88.88 75 VAL A CA 1
ATOM 546 C C . VAL A 1 75 ? -10.045 -4.442 8.702 1.00 88.88 75 VAL A C 1
ATOM 548 O O . VAL A 1 75 ? -9.128 -3.747 8.253 1.00 88.88 75 VAL A O 1
ATOM 551 N N . PRO A 1 76 ? -11.028 -4.911 7.906 1.00 87.75 76 PRO A N 1
ATOM 552 C CA . PRO A 1 76 ? -11.126 -4.568 6.492 1.00 87.75 76 PRO A CA 1
ATOM 553 C C . PRO A 1 76 ? -11.148 -3.055 6.254 1.00 87.75 76 PRO A C 1
ATOM 555 O O . PRO A 1 76 ? -11.921 -2.312 6.858 1.00 87.75 76 PRO A O 1
ATOM 558 N N . LEU A 1 77 ? -10.303 -2.605 5.329 1.00 83.19 77 LEU A N 1
ATOM 559 C CA . LEU A 1 77 ? -10.189 -1.208 4.941 1.00 83.19 77 LEU A CA 1
ATOM 560 C C . LEU A 1 77 ? -10.482 -1.066 3.453 1.00 83.19 77 LEU A C 1
ATOM 562 O O . LEU A 1 77 ? -9.868 -1.736 2.623 1.00 83.19 77 LEU A O 1
ATOM 566 N N . THR A 1 78 ? -11.364 -0.133 3.109 1.00 73.81 78 THR A N 1
ATOM 567 C CA . THR A 1 78 ? -11.549 0.301 1.726 1.00 73.81 78 THR A CA 1
ATOM 568 C C . THR A 1 78 ? -11.036 1.726 1.580 1.00 73.81 78 THR A C 1
ATOM 570 O O . THR A 1 78 ? -11.373 2.606 2.363 1.00 73.81 78 THR A O 1
ATOM 573 N N . ALA A 1 79 ? -10.192 1.973 0.582 1.00 70.75 79 ALA A N 1
ATOM 574 C CA . ALA A 1 79 ? -9.669 3.307 0.313 1.00 70.75 79 ALA A CA 1
ATOM 575 C C . ALA A 1 79 ? -10.242 3.841 -0.993 1.00 70.75 79 ALA A C 1
ATOM 577 O O . ALA A 1 79 ? -10.010 3.244 -2.039 1.00 70.75 79 ALA A O 1
ATOM 578 N N . ASP A 1 80 ? -10.961 4.954 -0.942 1.00 65.62 80 ASP A N 1
ATOM 579 C CA . ASP A 1 80 ? -11.393 5.686 -2.126 1.00 65.62 80 ASP A CA 1
ATOM 580 C C . ASP A 1 80 ? -10.438 6.859 -2.403 1.00 65.62 80 ASP A C 1
ATOM 582 O O . ASP A 1 80 ? -9.771 7.399 -1.518 1.00 65.62 80 ASP A O 1
ATOM 586 N N . ARG A 1 81 ? -10.322 7.280 -3.656 1.00 62.16 81 ARG A N 1
ATOM 587 C CA . ARG A 1 81 ? -9.554 8.488 -3.959 1.00 62.16 81 ARG A CA 1
ATOM 588 C C . ARG A 1 81 ? -10.406 9.712 -3.690 1.00 62.16 81 ARG A C 1
ATOM 590 O O . ARG A 1 81 ? -11.576 9.764 -4.064 1.00 62.16 81 ARG A O 1
ATOM 597 N N . ASP A 1 82 ? -9.776 10.762 -3.169 1.00 64.88 82 ASP A N 1
ATOM 598 C CA . ASP A 1 82 ? -10.383 12.088 -3.232 1.00 64.88 82 ASP A CA 1
ATOM 599 C C . ASP A 1 82 ? -10.330 12.607 -4.674 1.00 64.88 82 ASP A C 1
ATOM 601 O O . ASP A 1 82 ? -9.421 13.339 -5.079 1.00 64.88 82 ASP A O 1
ATOM 605 N N . TRP A 1 83 ? -11.308 12.201 -5.483 1.00 53.53 83 TRP A N 1
ATOM 606 C CA . TRP A 1 83 ? -11.415 12.661 -6.860 1.00 53.53 83 TRP A CA 1
ATOM 607 C C . TRP A 1 83 ? -11.582 14.184 -6.922 1.00 53.53 83 TRP A C 1
ATOM 609 O O . TRP A 1 83 ? -11.065 14.804 -7.846 1.00 53.53 83 TRP A O 1
ATOM 619 N N . ARG A 1 84 ? -12.222 14.822 -5.931 1.00 57.25 84 ARG A N 1
ATOM 620 C CA . ARG A 1 84 ? -12.420 16.282 -5.913 1.00 57.25 84 ARG A CA 1
ATOM 621 C C . ARG A 1 84 ? -11.089 17.006 -5.747 1.00 57.25 84 ARG A C 1
ATOM 623 O O . ARG A 1 84 ? -10.819 17.955 -6.484 1.00 57.25 84 ARG A O 1
ATOM 630 N N . LYS A 1 85 ? -10.225 16.516 -4.853 1.00 58.56 85 LYS A N 1
ATOM 631 C CA . LYS A 1 85 ? -8.868 17.050 -4.665 1.00 58.56 85 LYS A CA 1
ATOM 632 C C . LYS A 1 85 ? -8.002 16.843 -5.913 1.00 58.56 85 LYS A C 1
ATOM 634 O O . LYS A 1 85 ? -7.368 17.796 -6.366 1.00 58.56 85 LYS A O 1
ATOM 639 N N . LEU A 1 86 ? -8.055 15.665 -6.543 1.00 57.28 86 LEU A N 1
ATOM 640 C CA . LEU A 1 86 ? -7.339 15.392 -7.801 1.00 57.28 86 LEU A CA 1
ATOM 641 C C . LEU A 1 86 ? -7.797 16.300 -8.952 1.00 57.28 86 LEU A C 1
ATOM 643 O O . LEU A 1 86 ? -6.971 16.834 -9.690 1.00 57.28 86 LEU A O 1
ATOM 647 N N . LEU A 1 87 ? -9.106 16.526 -9.092 1.00 57.72 87 LEU A N 1
ATOM 648 C CA . LEU A 1 87 ? -9.642 17.440 -10.101 1.00 57.72 87 LEU A CA 1
ATOM 649 C C . LEU A 1 87 ? -9.273 18.905 -9.823 1.00 57.72 87 LEU A C 1
ATOM 651 O O . LEU A 1 87 ? -9.115 19.674 -10.765 1.00 57.72 87 LEU A O 1
ATOM 655 N N . SER A 1 88 ? -9.109 19.300 -8.560 1.00 55.84 88 SER A N 1
ATOM 656 C CA . SER A 1 88 ? -8.682 20.660 -8.202 1.00 55.84 88 SER A CA 1
ATOM 657 C C . SER A 1 88 ? -7.191 20.925 -8.470 1.00 55.84 88 SER A C 1
ATOM 659 O O . SER A 1 88 ? -6.806 22.065 -8.718 1.00 55.84 88 SER A O 1
ATOM 661 N N . GLN A 1 89 ? -6.357 19.878 -8.517 1.00 54.00 89 GLN A N 1
ATOM 662 C CA . GLN A 1 89 ? -4.930 19.961 -8.864 1.00 54.00 89 GLN A CA 1
ATOM 663 C C . GLN A 1 89 ? -4.660 20.001 -10.387 1.00 54.00 89 GLN A C 1
ATOM 665 O O . GLN A 1 89 ? -3.506 20.036 -10.807 1.00 54.00 89 GLN A O 1
ATOM 670 N N . ARG A 1 90 ? -5.706 20.072 -11.228 1.00 52.00 90 ARG A N 1
ATOM 671 C CA . ARG A 1 90 ? -5.688 20.084 -12.713 1.00 52.00 90 ARG A CA 1
ATOM 672 C C . ARG A 1 90 ? -4.935 21.239 -13.407 1.00 52.00 90 ARG A C 1
ATOM 674 O O . ARG A 1 90 ? -5.109 21.429 -14.607 1.00 52.00 90 ARG A O 1
ATOM 681 N N . LYS A 1 91 ? -4.093 22.015 -12.720 1.00 47.28 91 LYS A N 1
ATOM 682 C CA . LYS A 1 91 ? -3.288 23.083 -13.351 1.00 47.28 91 LYS A CA 1
ATOM 683 C C . LYS A 1 91 ? -1.964 22.609 -13.975 1.00 47.28 91 LYS A C 1
ATOM 685 O O . LYS A 1 91 ? -1.195 23.441 -14.441 1.00 47.28 91 LYS A O 1
ATOM 690 N N . GLY A 1 92 ? -1.708 21.303 -14.047 1.00 40.00 92 GLY A N 1
ATOM 691 C CA . GLY A 1 92 ? -0.553 20.733 -14.748 1.00 40.00 92 GLY A CA 1
ATOM 692 C C . GLY A 1 92 ? -0.868 19.353 -15.318 1.00 40.00 92 GLY A C 1
ATOM 693 O O . GLY A 1 92 ? -1.757 18.671 -14.811 1.00 40.00 92 GLY A O 1
ATOM 694 N N . GLN A 1 93 ? -0.161 18.969 -16.388 1.00 39.44 93 GLN A N 1
ATOM 695 C CA . GLN A 1 93 ? -0.222 17.657 -17.044 1.00 39.44 93 GLN A CA 1
ATOM 696 C C . GLN A 1 93 ? 0.079 16.530 -16.045 1.00 39.44 93 GLN A C 1
ATOM 698 O O . GLN A 1 93 ? 1.207 16.067 -15.914 1.00 39.44 93 GLN A O 1
ATOM 703 N N . VAL A 1 94 ? -0.939 16.080 -15.323 1.00 43.84 94 VAL A N 1
ATOM 704 C CA . VAL A 1 94 ? -0.893 14.820 -14.593 1.00 43.84 94 VAL A CA 1
ATOM 705 C C . VAL A 1 94 ? -1.453 13.775 -15.544 1.00 43.84 94 VAL A C 1
ATOM 707 O O . VAL A 1 94 ? -2.650 13.770 -15.833 1.00 43.84 94 VAL A O 1
ATOM 710 N N . GLU A 1 95 ? -0.593 12.897 -16.058 1.00 43.06 95 GLU A N 1
ATOM 711 C CA . GLU A 1 95 ? -1.048 11.633 -16.629 1.00 43.06 95 GLU A CA 1
ATOM 712 C C . GLU A 1 95 ? -1.739 10.865 -15.504 1.00 43.06 95 GLU A C 1
ATOM 714 O O . GLU A 1 95 ? -1.083 10.286 -14.642 1.00 43.06 95 GLU A O 1
ATOM 719 N N . ILE A 1 96 ? -3.069 10.904 -15.466 1.00 51.09 96 ILE A N 1
ATOM 720 C CA . ILE A 1 96 ? -3.849 9.995 -14.632 1.00 51.09 96 ILE A CA 1
ATOM 721 C C . ILE A 1 96 ? -3.780 8.662 -15.370 1.00 51.09 96 ILE A C 1
ATOM 723 O O . ILE A 1 96 ? -4.427 8.536 -16.415 1.00 51.09 96 ILE A O 1
ATOM 727 N N . PRO A 1 97 ? -2.995 7.674 -14.912 1.00 55.28 97 PRO A N 1
ATOM 728 C CA . PRO A 1 97 ? -2.947 6.411 -15.619 1.00 55.28 97 PRO A CA 1
ATOM 729 C C . PRO A 1 97 ? -4.345 5.817 -15.479 1.00 55.28 97 PRO A C 1
ATOM 731 O O . PRO A 1 97 ? -4.859 5.711 -14.359 1.00 55.28 97 PRO A O 1
ATOM 734 N N . MET A 1 98 ? -4.992 5.534 -16.611 1.00 54.31 98 MET A N 1
ATOM 735 C CA . MET A 1 98 ? -6.358 5.020 -16.624 1.00 54.31 98 MET A CA 1
ATOM 736 C C . MET A 1 98 ? -6.430 3.803 -15.706 1.00 54.31 98 MET A C 1
ATOM 738 O O . MET A 1 98 ? -5.767 2.796 -15.943 1.00 54.31 98 MET A O 1
ATOM 742 N N . SER A 1 99 ? -7.192 3.931 -14.621 1.00 59.38 99 SER A N 1
ATOM 743 C CA . SER A 1 99 ? -7.484 2.803 -13.746 1.00 59.38 99 SER A CA 1
ATOM 744 C C . SER A 1 99 ? -8.493 1.915 -14.457 1.00 59.38 99 SER A C 1
ATOM 746 O O . SER A 1 99 ? -9.507 2.409 -14.957 1.00 59.38 99 SER A O 1
ATOM 748 N N . PHE A 1 100 ? -8.232 0.614 -14.515 1.00 65.62 100 PHE A N 1
ATOM 749 C CA . PHE A 1 100 ? -9.210 -0.312 -15.073 1.00 65.62 100 PHE A CA 1
ATOM 750 C C . PHE A 1 100 ? -10.458 -0.401 -14.171 1.00 65.62 100 PHE A C 1
ATOM 752 O O . PHE A 1 100 ? -10.362 -0.164 -12.964 1.00 65.62 100 PHE A O 1
ATOM 759 N N . PRO A 1 101 ? -11.638 -0.792 -14.693 1.00 66.81 101 PRO A N 1
ATOM 760 C CA . PRO A 1 101 ? -12.862 -0.908 -13.891 1.00 66.81 101 PRO A CA 1
ATOM 761 C C . PRO A 1 101 ? -12.751 -1.816 -12.652 1.00 66.81 101 PRO A C 1
ATOM 763 O O . PRO A 1 101 ? -13.493 -1.619 -11.690 1.00 66.81 101 PRO A O 1
ATOM 766 N N . TRP A 1 102 ? -11.831 -2.788 -12.658 1.00 66.88 102 TRP A N 1
ATOM 767 C CA . TRP A 1 102 ? -11.533 -3.692 -11.537 1.00 66.88 102 TRP A CA 1
ATOM 768 C C . TRP A 1 102 ? -10.483 -3.147 -10.551 1.00 66.88 102 TRP A C 1
ATOM 770 O O . TRP A 1 102 ? -10.302 -3.703 -9.470 1.00 66.88 102 TRP A O 1
ATOM 780 N N . GLU A 1 103 ? -9.833 -2.025 -10.868 1.00 74.50 103 GLU A N 1
ATOM 781 C CA . GLU A 1 103 ? -8.880 -1.312 -10.006 1.00 74.50 103 GLU A CA 1
ATOM 782 C C . GLU A 1 103 ? -9.588 -0.285 -9.101 1.00 74.50 103 GLU A C 1
ATOM 784 O O . GLU A 1 103 ? -8.983 0.673 -8.621 1.00 74.50 103 GLU A O 1
ATOM 789 N N . ARG A 1 104 ? -10.888 -0.460 -8.838 1.00 71.75 104 ARG A N 1
ATOM 790 C CA . ARG A 1 104 ? -11.616 0.382 -7.880 1.00 71.75 104 ARG A CA 1
ATOM 791 C C . ARG A 1 104 ? -11.002 0.273 -6.488 1.00 71.75 104 ARG A C 1
ATOM 793 O O . ARG A 1 104 ? -10.564 -0.803 -6.058 1.00 71.75 104 ARG A O 1
ATOM 800 N N . ASN A 1 105 ? -11.044 1.396 -5.778 1.00 76.69 105 ASN A N 1
ATOM 801 C CA . ASN A 1 105 ? -10.519 1.547 -4.426 1.00 76.69 105 ASN A CA 1
ATOM 802 C C . ASN A 1 105 ? -9.009 1.248 -4.356 1.00 76.69 105 ASN A C 1
ATOM 804 O O . ASN A 1 105 ? -8.526 0.556 -3.458 1.00 76.69 105 ASN A O 1
ATOM 808 N N . SER A 1 106 ? -8.279 1.691 -5.387 1.00 76.75 106 SER A N 1
ATOM 809 C CA . SER A 1 106 ? -6.840 1.492 -5.549 1.00 76.75 106 SER A CA 1
ATOM 810 C C . SER A 1 106 ? -6.131 2.785 -5.967 1.00 76.75 106 SER A C 1
ATOM 812 O O . SER A 1 106 ? -6.718 3.732 -6.508 1.00 76.75 106 SER A O 1
ATOM 814 N N . GLY A 1 107 ? -4.834 2.826 -5.716 1.00 77.56 107 GLY A N 1
ATOM 815 C CA . GLY A 1 107 ? -3.950 3.959 -5.939 1.00 77.56 107 GLY A CA 1
ATOM 816 C C . GLY A 1 107 ? -2.966 3.577 -7.013 1.00 77.56 107 GLY A C 1
ATOM 817 O O . GLY A 1 107 ? -2.396 2.493 -6.967 1.00 77.56 107 GLY A O 1
ATOM 818 N N . VAL A 1 108 ? -2.797 4.455 -7.991 1.00 78.50 108 VAL A N 1
ATOM 819 C CA . VAL A 1 108 ? -1.904 4.233 -9.114 1.00 78.50 108 VAL A CA 1
ATOM 820 C C . VAL A 1 108 ? -0.747 5.198 -8.954 1.00 78.50 108 VAL A C 1
ATOM 822 O O . VAL A 1 108 ? -0.948 6.409 -8.873 1.00 78.50 108 VAL A O 1
ATOM 825 N N . PHE A 1 109 ? 0.452 4.640 -8.919 1.00 79.69 109 PHE A N 1
ATOM 826 C CA . PHE A 1 109 ? 1.694 5.346 -8.673 1.00 79.69 109 PHE A CA 1
ATOM 827 C C . PHE A 1 109 ? 2.608 5.144 -9.866 1.00 79.69 109 PHE A C 1
ATOM 829 O O . PHE A 1 109 ? 2.858 4.010 -10.269 1.00 79.69 109 PHE A O 1
ATOM 836 N N . ARG A 1 110 ? 3.115 6.242 -10.427 1.00 81.50 110 ARG A N 1
ATOM 837 C CA . ARG A 1 110 ? 4.148 6.193 -11.457 1.00 81.50 110 ARG A CA 1
ATOM 838 C C . ARG A 1 110 ? 5.491 6.515 -10.818 1.00 81.50 110 ARG A C 1
ATOM 840 O O . ARG A 1 110 ? 5.651 7.570 -10.213 1.00 81.50 11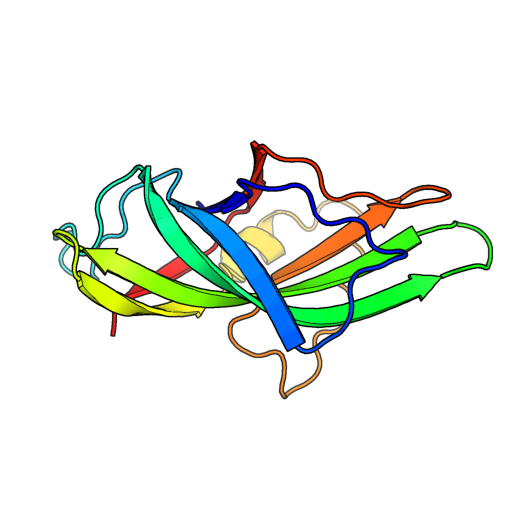0 ARG A O 1
ATOM 847 N N . VAL A 1 111 ? 6.445 5.611 -10.975 1.00 82.38 111 VAL A N 1
ATOM 848 C CA . VAL A 1 111 ? 7.838 5.775 -10.552 1.00 82.38 111 VAL A CA 1
ATOM 849 C C . VAL A 1 111 ? 8.715 5.816 -11.801 1.00 82.38 111 VAL A C 1
ATOM 851 O O . VAL A 1 111 ? 8.545 5.000 -12.702 1.00 82.38 111 VAL A O 1
ATOM 854 N N . GLN A 1 112 ? 9.596 6.810 -11.906 1.00 82.25 112 GLN A N 1
ATOM 855 C CA . GLN A 1 112 ? 10.482 6.976 -13.064 1.00 82.25 112 GLN A CA 1
ATOM 856 C C . GLN A 1 112 ? 11.848 6.336 -12.814 1.00 82.25 112 GLN A C 1
ATOM 858 O O . GLN A 1 112 ? 12.288 6.248 -11.667 1.00 82.25 112 GLN A O 1
ATOM 863 N N . GLY A 1 113 ? 12.523 5.964 -13.900 1.00 78.88 113 GLY A N 1
ATOM 864 C CA . GLY A 1 113 ? 13.898 5.477 -13.888 1.00 78.88 113 GLY A CA 1
ATOM 865 C C . GLY A 1 113 ? 14.039 4.031 -14.350 1.00 78.88 113 GLY A C 1
ATOM 866 O O . GLY A 1 113 ? 13.080 3.258 -14.382 1.00 78.88 113 GLY A O 1
ATOM 867 N N . GLU A 1 114 ? 15.270 3.690 -14.714 1.00 72.44 114 GLU A N 1
ATOM 868 C CA . GLU A 1 114 ? 15.726 2.308 -14.830 1.00 72.44 114 GLU A CA 1
ATOM 869 C C . GLU A 1 114 ? 15.791 1.720 -13.413 1.00 72.44 114 GLU A C 1
ATOM 871 O O . GLU A 1 114 ? 16.278 2.386 -12.499 1.00 72.44 114 GLU A O 1
ATOM 876 N N . HIS A 1 115 ? 15.226 0.531 -13.203 1.00 83.88 115 HIS A N 1
ATOM 877 C CA . HIS A 1 115 ? 15.025 -0.052 -11.871 1.00 83.88 115 HIS A CA 1
ATOM 878 C C . HIS A 1 115 ? 14.145 0.790 -10.940 1.00 83.88 115 HIS A C 1
ATOM 880 O O . HIS A 1 115 ? 14.527 1.151 -9.827 1.00 83.88 115 HIS A O 1
ATOM 886 N N . ALA A 1 116 ? 12.945 1.143 -11.402 1.00 84.81 116 ALA A N 1
ATOM 887 C CA . ALA A 1 116 ? 12.055 2.020 -10.656 1.00 84.81 116 ALA A CA 1
ATOM 888 C C . ALA A 1 116 ? 11.662 1.424 -9.284 1.00 84.81 116 ALA A C 1
ATOM 890 O O . ALA A 1 116 ? 11.127 0.318 -9.189 1.00 84.81 116 ALA A O 1
ATOM 891 N N . VAL A 1 117 ? 11.885 2.191 -8.210 1.00 87.19 117 VAL A N 1
ATOM 892 C CA . VAL A 1 117 ? 11.562 1.798 -6.828 1.00 87.19 117 VAL A CA 1
ATOM 893 C C . VAL A 1 117 ? 10.626 2.822 -6.196 1.00 87.19 117 VAL A C 1
ATOM 895 O O . VAL A 1 117 ? 10.944 4.012 -6.125 1.00 87.19 117 VAL A O 1
ATOM 898 N N . MET A 1 118 ? 9.494 2.359 -5.662 1.00 84.69 118 MET A N 1
ATOM 899 C CA . MET A 1 118 ? 8.695 3.156 -4.732 1.00 84.69 118 MET A CA 1
ATOM 900 C C . MET A 1 118 ? 9.344 3.074 -3.353 1.00 84.69 118 MET A C 1
ATOM 902 O O . MET A 1 118 ? 9.385 2.014 -2.733 1.00 84.69 118 MET A O 1
ATOM 906 N N . LYS A 1 119 ? 9.916 4.187 -2.893 1.00 85.88 119 LYS A N 1
ATOM 907 C CA . LYS A 1 119 ? 10.722 4.223 -1.668 1.00 85.88 119 LYS A CA 1
ATOM 908 C C . LYS A 1 119 ? 9.849 4.094 -0.418 1.00 85.88 119 LYS A C 1
ATOM 910 O O . LYS A 1 119 ? 8.723 4.595 -0.392 1.00 85.88 119 LYS A O 1
ATOM 915 N N . ALA A 1 120 ? 10.411 3.505 0.634 1.00 85.56 120 ALA A N 1
ATOM 916 C CA . ALA A 1 120 ? 9.879 3.624 1.989 1.00 85.56 120 ALA A CA 1
ATOM 917 C C . ALA A 1 120 ? 9.631 5.101 2.342 1.00 85.56 120 ALA A C 1
ATOM 919 O O . ALA A 1 120 ? 10.378 5.981 1.909 1.00 85.56 120 ALA A O 1
ATOM 920 N N . GLY A 1 121 ? 8.569 5.380 3.094 1.00 78.69 121 GLY A N 1
ATOM 921 C CA . GLY A 1 121 ? 8.154 6.741 3.424 1.00 78.69 121 GLY A CA 1
ATOM 922 C C . GLY A 1 121 ? 7.391 7.463 2.307 1.00 78.69 121 GLY A C 1
ATOM 923 O O . GLY A 1 121 ? 6.981 8.603 2.506 1.00 78.69 121 GLY A O 1
ATOM 924 N N . SER A 1 122 ? 7.164 6.836 1.143 1.00 79.38 122 SER A N 1
ATOM 925 C CA . SER A 1 122 ? 6.311 7.422 0.100 1.00 79.38 122 SER A CA 1
ATOM 926 C C . SER A 1 122 ? 4.897 7.629 0.641 1.00 79.38 122 SER A C 1
ATOM 928 O O . SER A 1 122 ? 4.230 6.668 1.036 1.00 79.38 122 SER A O 1
ATOM 930 N N . GLN A 1 123 ? 4.445 8.884 0.647 1.00 76.00 123 GLN A N 1
ATOM 931 C CA . GLN A 1 123 ? 3.130 9.269 1.146 1.00 76.00 123 GLN A CA 1
ATOM 932 C C . GLN A 1 123 ? 2.127 9.457 0.018 1.00 76.00 123 GLN A C 1
ATOM 934 O O . GLN A 1 123 ? 2.464 9.830 -1.105 1.00 76.00 123 GLN A O 1
ATOM 939 N N . SER A 1 124 ? 0.868 9.182 0.332 1.00 69.50 124 SER A N 1
ATOM 940 C CA . SER A 1 124 ? -0.217 9.273 -0.631 1.00 69.50 124 SER A CA 1
ATOM 941 C C . SER A 1 124 ? -1.526 9.691 0.023 1.00 69.50 124 SER A C 1
ATOM 943 O O . SER A 1 124 ? -1.889 9.241 1.118 1.00 69.50 124 SER A O 1
ATOM 945 N N . ASP A 1 125 ? -2.231 10.577 -0.671 1.00 62.19 125 ASP A N 1
ATOM 946 C CA 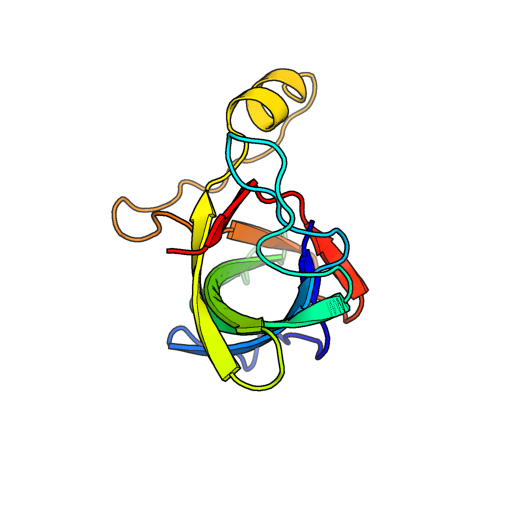. ASP A 1 125 ? -3.527 11.096 -0.262 1.00 62.19 125 ASP A CA 1
ATOM 947 C C . ASP A 1 125 ? -4.633 10.137 -0.710 1.00 62.19 125 ASP A C 1
ATOM 949 O O . ASP A 1 125 ? -5.017 10.098 -1.878 1.00 62.19 125 ASP A O 1
ATOM 953 N N . TRP A 1 126 ? -5.151 9.367 0.243 1.00 63.22 126 TRP A N 1
ATOM 954 C CA . TRP A 1 126 ? -6.332 8.524 0.076 1.00 63.22 126 TRP A CA 1
ATOM 955 C C . TRP A 1 126 ? -7.421 9.004 1.023 1.00 63.22 126 TRP A C 1
ATOM 957 O O . TRP A 1 126 ? -7.119 9.371 2.166 1.00 63.22 126 TRP A O 1
ATOM 967 N N . ILE A 1 127 ? -8.671 8.946 0.567 1.00 53.34 127 ILE A N 1
ATOM 968 C CA . ILE A 1 127 ? -9.815 8.863 1.470 1.00 53.34 127 ILE A CA 1
ATOM 969 C C . ILE A 1 127 ? -9.921 7.397 1.863 1.00 53.34 127 ILE A C 1
ATOM 971 O O . ILE A 1 127 ? -9.858 6.494 1.041 1.00 53.34 127 ILE A O 1
ATOM 975 N N . THR A 1 128 ? -10.015 7.124 3.143 1.00 45.25 128 THR A N 1
ATOM 976 C CA . THR A 1 128 ? -10.015 5.756 3.653 1.00 45.25 128 THR A CA 1
ATOM 977 C C . THR A 1 128 ? -11.240 5.597 4.521 1.00 45.25 128 THR A C 1
ATOM 979 O O . THR A 1 128 ? -11.455 6.418 5.406 1.00 45.25 128 THR A O 1
ATOM 982 N N . GLU A 1 129 ? -12.028 4.562 4.264 1.00 48.84 129 GLU A N 1
ATOM 983 C CA . GLU A 1 129 ? -13.199 4.179 5.042 1.00 48.84 129 GLU A CA 1
ATOM 984 C C . GLU A 1 129 ? -12.960 2.771 5.601 1.00 48.84 129 GLU A C 1
ATOM 986 O O . GLU A 1 129 ? -12.687 1.820 4.863 1.00 48.84 129 GLU A O 1
ATOM 991 N N . ALA A 1 130 ? -13.010 2.644 6.926 1.00 37.88 130 ALA A N 1
ATOM 992 C CA . ALA A 1 130 ? -13.076 1.337 7.575 1.00 37.88 130 ALA A CA 1
ATOM 993 C C . ALA A 1 130 ? -14.505 0.794 7.418 1.00 37.88 130 ALA A C 1
ATOM 995 O O . ALA A 1 130 ? -15.454 1.572 7.560 1.00 37.88 130 ALA A O 1
ATOM 996 N N . GLN A 1 131 ? -14.643 -0.493 7.083 1.00 49.47 131 GLN A N 1
ATOM 997 C CA . GLN A 1 131 ? -15.951 -1.158 6.986 1.00 49.47 131 GLN A CA 1
ATOM 998 C C . GLN A 1 131 ? -16.421 -1.689 8.338 1.00 49.47 131 GLN A C 1
ATOM 1000 O O . GLN A 1 131 ? -15.557 -2.118 9.135 1.00 49.47 131 GLN A O 1
#